Protein AF-A0A1X7VSV8-F1 (afdb_monomer_lite)

Organism: Amphimedon queenslandica (NCBI:txid400682)

Secondary structure (DSSP, 8-state):
--HHHHHHHHHHHHHHHHHHHHHHHHHHHHHHHHHHH----TTHHHHHHHHHHHHHHHHHHHHHHHHHHHHHHHHHHHTT--GGGGEETTEEGGG---SSHHHHHHHHHHHHS-HHHHHH-BSS--TT--SPBP-HHHHHHHH-

Sequence (144 aa):
MYCEKALIELIFSQARTDDLLHDDTQALLQEATVLLEGGSSKSSLLSRQSNIVELLISIDKKLDYLMQKVQNIKVAKKENDEESDFIWNGYNLKDIQARDANAYARALLEKLFTKEEQKRGILFQSKKSARTPLDPERVKLIFC

Radius of gyration: 32.93 Å; chains: 1; bounding box: 57×60×87 Å

Structure (mmCIF, N/CA/C/O backbone):
data_AF-A0A1X7VSV8-F1
#
_entry.id   AF-A0A1X7VSV8-F1
#
loop_
_atom_site.group_PDB
_atom_site.id
_atom_site.type_symbol
_atom_site.label_atom_id
_atom_site.label_alt_id
_atom_site.label_comp_id
_atom_site.label_asym_id
_atom_site.label_entity_id
_atom_site.label_seq_id
_atom_site.pdbx_PDB_ins_code
_atom_site.Cartn_x
_atom_site.Cartn_y
_atom_site.Cartn_z
_atom_site.occupancy
_atom_site.B_iso_or_equiv
_atom_site.auth_seq_id
_atom_site.auth_comp_id
_atom_site.auth_asym_id
_atom_site.auth_atom_id
_atom_site.pdbx_PDB_model_num
ATOM 1 N N . MET A 1 1 ? 2.1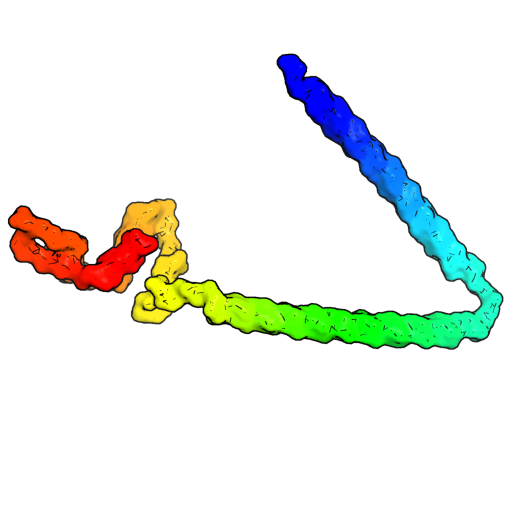80 45.752 -11.558 1.00 50.06 1 MET A N 1
ATOM 2 C CA . MET A 1 1 ? 3.011 46.203 -12.696 1.00 50.06 1 MET A CA 1
ATOM 3 C C . MET A 1 1 ? 4.171 45.224 -12.975 1.00 50.06 1 MET A C 1
ATOM 5 O O . MET A 1 1 ? 5.282 45.659 -13.237 1.00 50.06 1 MET A O 1
ATOM 9 N N . TYR A 1 2 ? 3.933 43.901 -12.914 1.00 48.34 2 TYR A N 1
ATOM 10 C CA . TYR A 1 2 ? 4.986 42.872 -13.066 1.00 48.34 2 TYR A CA 1
ATOM 11 C C . TYR A 1 2 ? 4.691 41.811 -14.147 1.00 48.34 2 TYR A C 1
ATOM 13 O O . TYR A 1 2 ? 5.569 41.017 -14.456 1.00 48.34 2 TYR A O 1
ATOM 21 N N . CYS A 1 3 ? 3.503 41.806 -14.767 1.00 54.47 3 CYS A N 1
ATOM 22 C CA . CYS A 1 3 ? 3.136 40.772 -15.748 1.00 54.47 3 CYS A CA 1
ATOM 23 C C . CYS A 1 3 ? 3.514 41.112 -17.200 1.00 54.47 3 CYS A C 1
ATOM 25 O O . CYS A 1 3 ? 3.735 40.199 -17.985 1.00 54.47 3 CYS A O 1
ATOM 27 N N . GLU A 1 4 ? 3.651 42.390 -17.568 1.00 51.41 4 GLU A N 1
ATOM 28 C CA . GLU A 1 4 ? 4.011 42.767 -18.950 1.00 51.41 4 GLU A CA 1
ATOM 29 C C . GLU A 1 4 ? 5.489 42.514 -19.270 1.00 51.41 4 GLU A C 1
ATOM 31 O O . GLU A 1 4 ? 5.814 42.101 -20.379 1.00 51.41 4 GLU A O 1
ATOM 36 N N . LYS A 1 5 ? 6.393 42.678 -18.293 1.00 54.75 5 LYS A N 1
ATOM 37 C CA . LYS A 1 5 ? 7.827 42.402 -18.495 1.00 54.75 5 LYS A CA 1
ATOM 38 C C . LYS A 1 5 ? 8.104 40.921 -18.766 1.00 54.75 5 LYS A C 1
ATOM 40 O O . LYS A 1 5 ? 8.917 40.611 -19.627 1.00 54.75 5 LYS A O 1
ATOM 45 N N . ALA A 1 6 ? 7.390 40.024 -18.084 1.00 57.31 6 ALA A N 1
ATOM 46 C CA . ALA A 1 6 ? 7.545 38.581 -18.263 1.00 57.31 6 ALA A CA 1
ATOM 47 C C . ALA A 1 6 ? 7.039 38.101 -19.634 1.00 57.31 6 ALA A C 1
ATOM 49 O O . ALA A 1 6 ? 7.633 37.214 -20.237 1.00 57.31 6 ALA A O 1
ATOM 50 N N . LEU A 1 7 ? 5.970 38.714 -20.154 1.00 55.56 7 LEU A N 1
ATOM 51 C CA . LEU A 1 7 ? 5.435 38.396 -21.481 1.00 55.56 7 LEU A CA 1
ATOM 52 C C . LEU A 1 7 ? 6.371 38.853 -22.607 1.00 55.56 7 LEU A C 1
ATOM 54 O O . LEU A 1 7 ? 6.558 38.123 -23.577 1.00 55.56 7 LEU A O 1
ATOM 58 N N . ILE A 1 8 ? 7.000 40.021 -22.461 1.00 58.25 8 ILE A N 1
ATOM 59 C CA . ILE A 1 8 ? 7.963 40.531 -23.446 1.00 58.25 8 ILE A CA 1
ATOM 60 C C . ILE A 1 8 ? 9.243 39.682 -23.456 1.00 58.25 8 ILE A C 1
ATOM 62 O O . ILE A 1 8 ? 9.739 39.364 -24.535 1.00 58.25 8 ILE A O 1
ATOM 66 N N . GLU A 1 9 ? 9.751 39.255 -22.293 1.00 57.16 9 GLU A N 1
ATOM 67 C CA . GLU A 1 9 ? 10.909 38.347 -22.234 1.00 57.16 9 GLU A CA 1
ATOM 68 C C . GLU A 1 9 ? 10.610 36.967 -22.825 1.00 57.16 9 GLU A C 1
ATOM 70 O O . GLU A 1 9 ? 11.463 36.414 -23.517 1.00 57.16 9 GLU A O 1
ATOM 75 N N . LEU A 1 10 ? 9.400 36.432 -22.626 1.00 59.72 10 LEU A N 1
ATOM 76 C CA . LEU A 1 10 ? 9.008 35.143 -23.201 1.00 59.72 10 LEU A CA 1
ATOM 77 C C . LEU A 1 10 ? 8.966 35.201 -24.737 1.00 59.72 10 LEU A C 1
ATOM 79 O O . LEU A 1 10 ? 9.483 34.308 -25.403 1.00 59.72 10 LEU A O 1
ATOM 83 N N . ILE A 1 11 ? 8.421 36.284 -25.302 1.00 59.09 11 ILE A N 1
ATOM 84 C CA . ILE A 1 11 ? 8.349 36.486 -26.757 1.00 59.09 11 ILE A CA 1
ATOM 85 C C . ILE A 1 11 ? 9.751 36.686 -27.356 1.00 59.09 11 ILE A C 1
ATOM 87 O O . ILE A 1 11 ? 10.063 36.105 -28.395 1.00 59.09 11 ILE A O 1
ATOM 91 N N . PHE A 1 12 ? 10.628 37.445 -26.689 1.00 54.88 12 PHE A N 1
ATOM 92 C CA . PHE A 1 12 ? 12.013 37.632 -27.141 1.00 54.88 12 PHE A CA 1
ATOM 93 C C . PHE A 1 12 ? 12.866 36.361 -27.026 1.00 54.88 12 PHE A C 1
ATOM 95 O O . PHE A 1 12 ? 13.773 36.163 -27.836 1.00 54.88 12 PHE A O 1
ATOM 102 N N . SER A 1 13 ? 12.590 35.498 -26.045 1.00 55.28 13 SER A N 1
ATOM 103 C CA . SER A 1 13 ? 13.269 34.205 -25.902 1.00 55.28 13 SER A CA 1
ATOM 104 C C . SER A 1 13 ? 12.865 33.238 -27.019 1.00 55.28 13 SER A C 1
ATOM 106 O O . SER A 1 13 ? 13.733 32.617 -27.626 1.00 55.28 13 SER A O 1
ATOM 108 N N . GLN A 1 14 ? 11.571 33.194 -27.359 1.00 52.09 14 GLN A N 1
ATOM 109 C CA . GLN A 1 14 ? 11.041 32.341 -28.428 1.00 52.09 14 GLN A CA 1
ATOM 110 C C . GLN A 1 14 ? 11.546 32.765 -29.821 1.00 52.09 14 GLN A C 1
ATOM 112 O O . GLN A 1 14 ? 11.920 31.923 -30.630 1.00 52.09 14 GLN A O 1
ATOM 117 N N . ALA A 1 15 ? 11.630 34.074 -30.087 1.00 51.44 15 ALA A N 1
ATOM 118 C CA . ALA A 1 15 ? 12.164 34.582 -31.353 1.00 51.44 15 ALA A CA 1
ATOM 119 C C . ALA A 1 15 ? 13.669 34.291 -31.520 1.00 51.44 15 ALA A C 1
ATOM 121 O O . ALA A 1 15 ? 14.123 33.992 -32.620 1.00 51.44 15 ALA A O 1
ATOM 122 N N . ARG A 1 16 ? 14.452 34.320 -30.429 1.00 51.78 16 ARG A N 1
ATOM 123 C CA . ARG A 1 16 ? 15.885 33.973 -30.468 1.00 51.78 16 ARG A CA 1
ATOM 124 C C . ARG A 1 16 ? 16.149 32.496 -30.725 1.00 51.78 16 ARG A C 1
ATOM 126 O O . ARG A 1 16 ? 17.180 32.178 -31.305 1.00 51.78 16 ARG A O 1
ATOM 133 N N . THR A 1 17 ? 15.278 31.600 -30.266 1.00 52.47 17 THR A N 1
ATOM 134 C CA . THR A 1 17 ? 15.463 30.161 -30.492 1.00 52.47 17 THR A CA 1
ATOM 135 C C . THR A 1 17 ? 15.190 29.767 -31.937 1.00 52.47 17 THR A C 1
ATOM 137 O O . THR A 1 17 ? 15.871 28.881 -32.441 1.00 52.47 17 THR A O 1
ATOM 140 N N . ASP A 1 18 ? 14.259 30.443 -32.612 1.00 52.06 18 ASP A N 1
ATOM 141 C CA . ASP A 1 18 ? 13.928 30.144 -34.008 1.00 52.06 18 ASP A CA 1
ATOM 142 C C . ASP A 1 18 ? 15.035 30.598 -34.976 1.00 52.06 18 ASP A C 1
ATOM 144 O O . ASP A 1 18 ? 15.396 29.833 -35.869 1.00 52.06 18 ASP A O 1
ATOM 148 N N . ASP A 1 19 ? 15.650 31.768 -34.754 1.00 53.38 19 ASP A N 1
ATOM 149 C CA . ASP A 1 19 ? 16.812 32.215 -35.546 1.00 53.38 19 ASP A CA 1
ATOM 150 C C . ASP A 1 19 ? 18.047 31.323 -35.314 1.00 53.38 19 ASP A C 1
ATOM 152 O O . ASP A 1 19 ? 18.752 30.978 -36.261 1.00 53.38 19 ASP A O 1
ATOM 156 N N . LEU A 1 20 ? 18.289 30.884 -34.070 1.00 52.78 20 LEU A N 1
ATOM 157 C CA . LEU A 1 20 ? 19.426 30.012 -33.744 1.00 52.78 20 LEU A CA 1
ATOM 158 C C . LEU A 1 20 ? 19.269 28.599 -34.342 1.00 52.78 20 LEU A C 1
ATOM 160 O O . LEU A 1 20 ? 20.245 27.997 -34.779 1.00 52.78 20 LEU A O 1
ATOM 164 N N . LEU A 1 21 ? 18.039 28.074 -34.397 1.00 55.78 21 LEU A N 1
ATOM 165 C CA . LEU A 1 21 ? 17.735 26.778 -35.017 1.00 55.78 21 LEU A CA 1
ATOM 166 C C . LEU A 1 21 ? 17.771 26.834 -36.555 1.00 55.78 21 LEU A C 1
ATOM 168 O O . LEU A 1 21 ? 18.003 25.809 -37.205 1.00 55.78 21 LEU A O 1
ATOM 172 N N . HIS A 1 22 ? 17.545 28.007 -37.154 1.00 58.47 22 HIS A N 1
ATOM 173 C CA . HIS A 1 22 ? 17.583 28.172 -38.607 1.00 58.47 22 HIS A CA 1
ATOM 174 C C . HIS A 1 22 ? 19.016 28.133 -39.158 1.00 58.47 22 HIS A C 1
ATOM 176 O O . HIS A 1 22 ? 19.263 27.460 -40.159 1.00 58.47 22 HIS A O 1
ATOM 182 N N . ASP A 1 23 ? 19.972 28.767 -38.476 1.00 58.47 23 ASP A N 1
ATOM 183 C CA . ASP A 1 23 ? 21.386 28.729 -38.875 1.00 58.47 23 ASP A CA 1
ATOM 184 C C . ASP A 1 23 ? 21.986 27.320 -38.743 1.00 58.47 23 ASP A C 1
ATOM 186 O O . ASP A 1 23 ? 22.679 26.853 -39.650 1.00 58.47 23 ASP A O 1
ATOM 190 N N . ASP A 1 24 ? 21.652 26.588 -37.676 1.00 59.66 24 ASP A N 1
ATOM 191 C CA . ASP A 1 24 ? 22.142 25.217 -37.472 1.00 59.66 24 ASP A CA 1
ATOM 192 C C . ASP A 1 24 ? 21.581 24.233 -38.514 1.00 59.66 24 ASP A C 1
ATOM 194 O O . ASP A 1 24 ? 22.271 23.310 -38.961 1.00 59.66 24 ASP A O 1
ATOM 198 N N . THR A 1 25 ? 20.336 24.433 -38.958 1.00 66.19 25 THR A N 1
ATOM 199 C CA . THR A 1 25 ? 19.731 23.601 -40.010 1.00 66.19 25 THR A CA 1
ATOM 200 C C . THR A 1 25 ? 20.260 23.944 -41.402 1.00 66.19 25 THR A C 1
ATOM 202 O O . THR A 1 25 ? 20.483 23.034 -42.202 1.00 66.19 25 THR A O 1
ATOM 205 N N . GLN A 1 26 ? 20.540 25.220 -41.686 1.00 67.19 26 GLN A N 1
ATOM 206 C CA . GLN A 1 26 ? 21.214 25.652 -42.916 1.00 67.19 26 GLN A CA 1
ATOM 207 C C . GLN A 1 26 ? 22.648 25.105 -42.989 1.00 67.19 26 GLN A C 1
ATOM 209 O O . GLN A 1 26 ? 23.039 24.557 -44.021 1.00 67.19 26 GLN A O 1
ATOM 214 N N . ALA A 1 27 ? 23.401 25.157 -41.885 1.00 69.38 27 ALA A N 1
ATOM 215 C CA . ALA A 1 27 ? 24.754 24.608 -41.805 1.00 69.38 27 ALA A CA 1
ATOM 216 C C . ALA A 1 27 ? 24.777 23.090 -42.061 1.00 69.38 27 ALA A C 1
ATOM 218 O O . ALA A 1 27 ? 25.586 22.610 -42.858 1.00 69.38 27 ALA A O 1
ATOM 219 N N . LEU A 1 28 ? 23.834 22.343 -41.473 1.00 66.56 28 LEU A N 1
ATOM 220 C CA . LEU A 1 28 ? 23.672 20.903 -41.714 1.00 66.56 28 LEU A CA 1
ATOM 221 C C . LEU A 1 28 ? 23.310 20.581 -43.171 1.00 66.56 28 LEU A C 1
ATOM 223 O O . LEU A 1 28 ? 23.828 19.619 -43.742 1.00 66.56 28 LEU A O 1
ATOM 227 N N . LEU A 1 29 ? 22.439 21.376 -43.800 1.00 72.75 29 LEU A N 1
ATOM 228 C CA . LEU A 1 29 ? 22.076 21.194 -45.209 1.00 72.75 29 LEU A CA 1
ATOM 229 C C . LEU A 1 29 ? 23.247 21.510 -46.144 1.00 72.75 29 LEU A C 1
ATOM 231 O O . LEU A 1 29 ? 23.447 20.816 -47.144 1.00 72.75 29 LEU A O 1
ATOM 235 N N . GLN A 1 30 ? 24.053 22.514 -45.811 1.00 68.06 30 GLN A N 1
ATOM 236 C CA . GLN A 1 30 ? 25.227 22.889 -46.590 1.00 68.06 30 GLN A CA 1
ATOM 237 C C . GLN A 1 30 ? 26.345 21.842 -46.459 1.00 68.06 30 GLN A C 1
ATOM 239 O O . GLN A 1 30 ? 26.948 21.464 -47.464 1.00 68.06 30 GLN A O 1
ATOM 244 N N . GLU A 1 31 ? 26.544 21.274 -45.266 1.00 63.56 31 GLU A N 1
ATOM 245 C CA . GLU A 1 31 ? 27.445 20.138 -45.037 1.00 63.56 31 GLU A CA 1
ATOM 246 C C . GLU A 1 31 ? 26.985 18.881 -45.797 1.00 63.56 31 GLU A C 1
ATOM 248 O O . GLU A 1 31 ? 27.784 18.217 -46.467 1.00 63.56 31 GLU A O 1
ATOM 253 N N . ALA A 1 32 ? 25.681 18.589 -45.784 1.00 64.06 32 ALA A N 1
ATOM 254 C CA . ALA A 1 32 ? 25.106 17.486 -46.549 1.00 64.06 32 ALA A CA 1
ATOM 255 C C . ALA A 1 32 ? 25.259 17.686 -48.069 1.00 64.06 32 ALA A C 1
ATOM 257 O O . ALA A 1 32 ? 25.522 16.727 -48.794 1.00 64.06 32 ALA A O 1
ATOM 258 N N . THR A 1 33 ? 25.157 18.925 -48.555 1.00 65.19 33 THR A N 1
ATOM 259 C CA . THR A 1 33 ? 25.331 19.257 -49.979 1.00 65.19 33 THR A CA 1
ATOM 260 C C . THR A 1 33 ? 26.781 19.058 -50.424 1.00 65.19 33 THR A C 1
ATOM 262 O O . THR A 1 33 ? 27.027 18.409 -51.439 1.00 65.19 33 THR A O 1
ATOM 265 N N . VAL A 1 34 ? 27.757 19.486 -49.615 1.00 65.44 34 VAL A N 1
ATOM 266 C CA . VAL A 1 34 ? 29.192 19.238 -49.865 1.00 65.44 34 VAL A CA 1
ATOM 267 C C . VAL A 1 34 ? 29.504 17.734 -49.895 1.00 65.44 34 VAL A C 1
ATOM 269 O O . VAL A 1 34 ? 30.304 17.273 -50.714 1.00 65.44 34 VAL A O 1
ATOM 272 N N . LEU A 1 35 ? 28.842 16.939 -49.048 1.00 61.75 35 LEU A N 1
ATOM 273 C CA . LEU A 1 35 ? 28.984 15.479 -49.041 1.00 61.75 35 LEU A CA 1
ATOM 274 C C . LEU A 1 35 ? 28.392 14.792 -50.280 1.00 61.75 35 LEU A C 1
ATOM 276 O O . LEU A 1 35 ? 28.884 13.719 -50.651 1.00 61.75 35 LEU A O 1
ATOM 280 N N . LEU A 1 36 ? 27.362 15.383 -50.894 1.00 60.56 36 LEU A N 1
ATOM 281 C CA . LEU A 1 36 ? 26.676 14.865 -52.082 1.00 60.56 36 LEU A CA 1
ATOM 282 C C . LEU A 1 36 ? 27.349 15.302 -53.393 1.00 60.56 36 LEU A C 1
ATOM 284 O O . LEU A 1 36 ? 27.434 14.499 -54.320 1.00 60.56 36 LEU A O 1
ATOM 288 N N . GLU A 1 37 ? 27.878 16.526 -53.466 1.00 56.16 37 GLU A N 1
ATOM 289 C CA . GLU A 1 37 ? 28.565 17.051 -54.658 1.00 56.16 37 GLU A CA 1
ATOM 290 C C . GLU A 1 37 ? 30.033 16.590 -54.769 1.00 56.16 37 GLU A C 1
ATOM 292 O O . GLU A 1 37 ? 30.597 16.548 -55.863 1.00 56.16 37 GLU A O 1
ATOM 297 N N . GLY A 1 38 ? 30.654 16.149 -53.667 1.00 51.81 38 GLY A N 1
ATOM 298 C CA . GLY A 1 38 ? 32.037 15.649 -53.598 1.00 51.81 38 GLY A CA 1
ATOM 299 C C . GLY A 1 38 ? 32.281 14.251 -54.193 1.00 51.81 38 GLY A C 1
ATOM 300 O O . GLY A 1 38 ? 33.059 13.462 -53.649 1.00 51.81 38 GLY A O 1
ATOM 301 N N . GLY A 1 39 ? 31.614 13.908 -55.293 1.00 55.41 39 GLY A N 1
ATOM 302 C CA . GLY A 1 39 ? 31.711 12.613 -55.960 1.00 55.41 39 GLY A CA 1
ATOM 303 C C . GLY A 1 39 ? 32.723 12.577 -57.105 1.00 55.41 39 GLY A C 1
ATOM 304 O O . GLY A 1 39 ? 32.321 12.483 -58.258 1.00 55.41 39 GLY A O 1
ATOM 305 N N . SER A 1 40 ? 34.032 12.568 -56.826 1.00 54.72 40 SER A N 1
ATOM 306 C CA . SER A 1 40 ? 35.007 12.046 -57.802 1.00 54.72 40 SER A CA 1
ATOM 307 C C . SER A 1 40 ? 36.321 11.610 -57.155 1.00 54.72 40 SER A C 1
ATOM 309 O O . SER A 1 40 ? 37.259 12.391 -57.037 1.00 54.72 40 SER A O 1
ATOM 311 N N . SER A 1 41 ? 36.382 10.347 -56.718 1.00 48.00 41 SER A N 1
ATOM 312 C CA . SER A 1 41 ? 37.572 9.476 -56.787 1.00 48.00 41 SER A CA 1
ATOM 313 C C . SER A 1 41 ? 37.272 8.135 -56.119 1.00 48.00 41 SER A C 1
ATOM 315 O O . SER A 1 41 ? 36.941 8.070 -54.939 1.00 48.00 41 SER A O 1
ATOM 317 N N . LYS A 1 42 ? 37.417 7.035 -56.866 1.00 53.94 42 LYS A N 1
ATOM 318 C CA . LYS A 1 42 ? 37.137 5.657 -56.411 1.00 53.94 42 LYS A CA 1
ATOM 319 C C . LYS A 1 42 ? 38.014 5.181 -55.232 1.00 53.94 42 LYS A C 1
ATOM 321 O O . LYS A 1 42 ? 37.763 4.107 -54.700 1.00 53.94 42 LYS A O 1
ATOM 326 N N . SER A 1 43 ? 38.996 5.970 -54.793 1.00 50.47 43 SER A N 1
ATOM 327 C CA . SER A 1 43 ? 39.800 5.732 -53.586 1.00 50.47 43 SER A CA 1
ATOM 328 C C . SER A 1 43 ? 39.079 6.085 -52.275 1.00 50.47 43 SER A C 1
ATOM 330 O O . SER A 1 43 ? 39.456 5.564 -51.231 1.00 50.47 43 SER A O 1
ATOM 332 N N . SER A 1 44 ? 38.025 6.912 -52.302 1.00 53.81 44 SER A N 1
ATOM 333 C CA . SER A 1 44 ? 37.317 7.354 -51.086 1.00 53.81 44 SER A CA 1
ATOM 334 C C . SER A 1 44 ? 36.277 6.357 -50.564 1.00 53.81 44 SER A C 1
ATOM 336 O O . SER A 1 44 ? 35.866 6.447 -49.409 1.00 53.81 44 SER A O 1
ATOM 338 N N . LEU A 1 45 ? 35.853 5.388 -51.382 1.00 51.38 45 LEU A N 1
ATOM 339 C CA . LEU A 1 45 ? 34.815 4.422 -51.005 1.00 51.38 45 LEU A CA 1
ATOM 340 C C . LEU A 1 45 ? 35.308 3.388 -49.985 1.00 51.38 45 LEU A C 1
ATOM 342 O O . LEU A 1 45 ? 34.564 3.051 -49.068 1.00 51.38 45 LEU A O 1
ATOM 346 N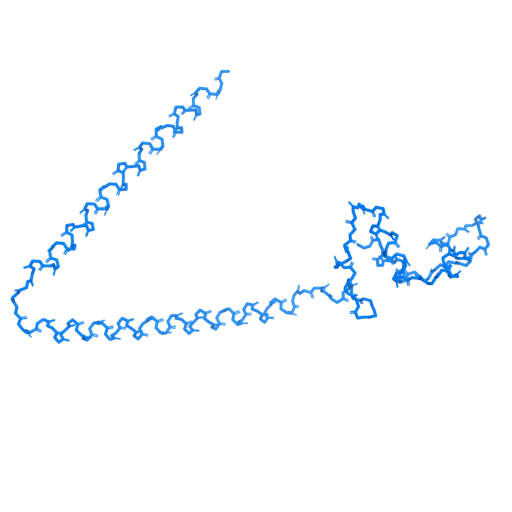 N . LEU A 1 46 ? 36.561 2.936 -50.098 1.00 52.94 46 LEU A N 1
ATOM 347 C CA . LEU A 1 46 ? 37.149 1.974 -49.157 1.00 52.94 46 LEU A CA 1
ATOM 348 C C . LEU A 1 46 ? 37.426 2.616 -47.790 1.00 52.94 46 LEU A C 1
ATOM 350 O O . LEU A 1 46 ? 37.113 2.020 -46.764 1.00 52.94 46 LEU A O 1
ATOM 354 N N . SER A 1 47 ? 37.921 3.858 -47.770 1.00 54.06 47 SER A N 1
ATOM 355 C CA . SER A 1 47 ? 38.123 4.629 -46.533 1.00 54.06 47 SER A CA 1
ATOM 356 C C . SER A 1 47 ? 36.800 5.044 -45.877 1.00 54.06 47 SER A C 1
ATOM 358 O O . SER A 1 47 ? 36.690 5.086 -44.656 1.00 54.06 47 SER A O 1
ATOM 360 N N . ARG A 1 48 ? 35.751 5.313 -46.669 1.00 53.09 48 ARG A N 1
ATOM 361 C CA . ARG A 1 48 ? 34.397 5.513 -46.131 1.00 53.09 48 ARG A CA 1
ATOM 362 C C . ARG A 1 48 ? 33.830 4.216 -45.549 1.00 53.09 48 ARG A C 1
ATOM 364 O O . ARG A 1 48 ? 33.232 4.264 -44.481 1.00 53.09 48 ARG A O 1
ATOM 371 N N . GLN A 1 49 ? 34.049 3.065 -46.188 1.00 58.47 49 GLN A N 1
ATOM 372 C CA . GLN A 1 49 ? 33.628 1.764 -45.653 1.00 58.47 49 GLN A CA 1
ATOM 373 C C . GLN A 1 49 ? 34.342 1.397 -44.349 1.00 58.47 49 GLN A C 1
ATOM 375 O O . GLN A 1 49 ? 33.670 0.950 -43.423 1.00 58.47 49 GLN A O 1
ATOM 380 N N . SER A 1 50 ? 35.654 1.627 -44.231 1.00 60.03 50 SER A N 1
ATOM 381 C CA . SER A 1 50 ? 36.375 1.382 -42.973 1.00 60.03 50 SER A CA 1
ATOM 382 C C . SER A 1 50 ? 35.842 2.256 -41.838 1.00 60.03 50 SER A C 1
ATOM 384 O O . SER A 1 50 ? 35.566 1.747 -40.756 1.00 60.03 50 SER A O 1
ATOM 386 N N . ASN A 1 51 ? 35.580 3.537 -42.111 1.00 69.75 51 ASN A N 1
ATOM 387 C CA . ASN A 1 51 ? 35.026 4.459 -41.119 1.00 69.75 51 ASN A CA 1
ATOM 388 C C . ASN A 1 51 ? 33.598 4.073 -40.695 1.00 69.75 51 ASN A C 1
ATOM 390 O O . ASN A 1 51 ? 33.240 4.215 -39.529 1.00 69.75 51 ASN A O 1
ATOM 394 N N . ILE A 1 52 ? 32.783 3.552 -41.619 1.00 75.38 52 ILE A N 1
ATOM 395 C CA . ILE A 1 52 ? 31.434 3.053 -41.307 1.00 75.38 52 ILE A CA 1
ATOM 396 C C . ILE A 1 52 ? 31.509 1.798 -40.430 1.00 75.38 52 ILE A C 1
ATOM 398 O O . ILE A 1 52 ? 30.753 1.680 -39.469 1.00 75.38 52 ILE A O 1
ATOM 402 N N . VAL A 1 53 ? 32.426 0.873 -40.721 1.00 77.12 53 VAL A N 1
ATOM 403 C CA . VAL A 1 53 ? 32.616 -0.343 -39.915 1.00 77.12 53 VAL A CA 1
ATOM 404 C C . VAL A 1 53 ? 33.108 0.005 -38.508 1.00 77.12 53 VAL A C 1
ATOM 406 O O . VAL A 1 53 ? 32.582 -0.523 -37.531 1.00 77.12 53 VAL A O 1
ATOM 409 N N . GLU A 1 54 ? 34.049 0.940 -38.376 1.00 80.56 54 GLU A N 1
ATOM 410 C CA . GLU A 1 54 ? 34.501 1.433 -37.069 1.00 80.56 54 GLU A CA 1
ATOM 411 C C . GLU A 1 54 ? 33.379 2.122 -36.285 1.00 80.56 54 GLU A C 1
ATOM 413 O O . GLU A 1 54 ? 33.232 1.890 -35.081 1.00 80.56 54 GLU A O 1
ATOM 418 N N . LEU A 1 55 ? 32.537 2.908 -36.963 1.00 82.31 55 LEU A N 1
ATOM 419 C CA . LEU A 1 55 ? 31.364 3.523 -36.350 1.00 82.31 55 LEU A CA 1
ATOM 420 C C . LEU A 1 55 ? 30.387 2.457 -35.837 1.00 82.31 55 LEU A C 1
ATOM 422 O O . LEU A 1 55 ? 29.946 2.547 -34.691 1.00 82.31 55 LEU A O 1
ATOM 426 N N . LEU A 1 56 ? 30.097 1.425 -36.634 1.00 84.94 56 LEU A N 1
ATOM 427 C CA . LEU A 1 56 ? 29.224 0.315 -36.239 1.00 84.94 56 LEU A CA 1
ATOM 428 C C . LEU A 1 56 ? 29.772 -0.427 -35.013 1.00 84.94 56 LEU A C 1
ATOM 430 O O . LEU A 1 56 ? 29.031 -0.649 -34.058 1.00 84.94 56 LEU A O 1
ATOM 434 N N . ILE A 1 57 ? 31.077 -0.711 -34.982 1.00 88.38 57 ILE A N 1
ATOM 435 C CA . ILE A 1 57 ? 31.747 -1.316 -33.818 1.00 88.38 57 ILE A CA 1
ATOM 436 C C . ILE A 1 57 ? 31.646 -0.400 -32.588 1.00 88.38 57 ILE A C 1
ATOM 438 O O . ILE A 1 57 ? 31.465 -0.870 -31.464 1.00 88.38 57 ILE A O 1
ATOM 442 N N . SER A 1 58 ? 31.769 0.917 -32.770 1.00 88.06 58 SER A N 1
ATOM 443 C CA . SER A 1 58 ? 31.667 1.877 -31.667 1.00 88.06 58 SER A CA 1
ATOM 444 C C . SER A 1 58 ? 30.249 1.969 -31.089 1.00 88.06 58 SER A C 1
ATOM 446 O O . SER A 1 58 ? 30.090 2.141 -29.878 1.00 88.06 58 SER A O 1
ATOM 448 N N . ILE A 1 59 ? 29.226 1.827 -31.938 1.00 89.25 59 ILE A N 1
ATOM 449 C CA . ILE A 1 59 ? 27.817 1.822 -31.537 1.00 89.25 59 ILE A CA 1
ATOM 450 C C . ILE A 1 59 ? 27.505 0.548 -30.756 1.00 89.25 59 ILE A C 1
ATOM 452 O O . ILE A 1 59 ? 26.923 0.638 -29.678 1.00 89.25 59 ILE A O 1
ATOM 456 N N . ASP A 1 60 ? 27.957 -0.604 -31.247 1.00 90.94 60 ASP A N 1
ATOM 457 C CA . ASP A 1 60 ? 27.767 -1.903 -30.598 1.00 90.94 60 ASP A CA 1
ATOM 458 C C . ASP A 1 60 ? 28.351 -1.911 -29.174 1.00 90.94 60 ASP A C 1
ATOM 460 O O . ASP A 1 60 ? 27.648 -2.149 -28.193 1.00 90.94 60 ASP A O 1
ATOM 464 N N . LYS A 1 61 ? 29.597 -1.440 -29.020 1.00 92.25 61 LYS A N 1
ATOM 465 C CA . LYS A 1 61 ? 30.243 -1.284 -27.704 1.00 92.25 61 LYS A CA 1
ATOM 466 C C . LYS A 1 61 ? 29.496 -0.332 -26.765 1.00 92.25 61 LYS A C 1
ATOM 468 O O . LYS A 1 61 ? 29.464 -0.552 -25.552 1.00 92.25 61 LYS A O 1
ATOM 473 N N . LYS A 1 62 ? 28.925 0.760 -27.289 1.00 90.50 62 LYS A N 1
ATOM 474 C CA . LYS A 1 62 ? 28.126 1.698 -26.481 1.00 90.50 62 LYS A CA 1
ATOM 475 C C . LYS A 1 62 ? 26.795 1.081 -26.056 1.00 90.50 62 LYS A C 1
ATOM 477 O O . LYS A 1 62 ? 26.364 1.336 -24.932 1.00 90.50 62 LYS A O 1
ATOM 482 N N . LEU A 1 63 ? 26.1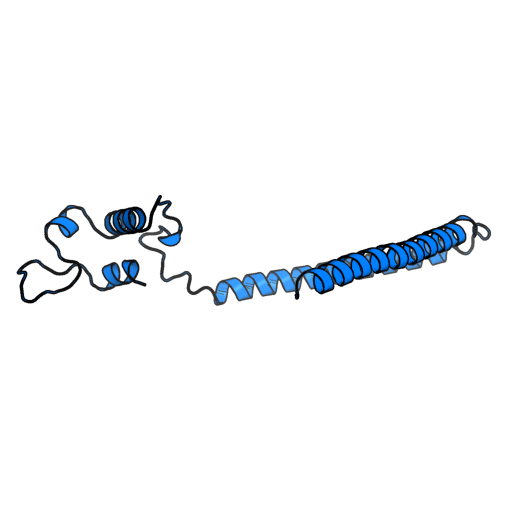63 0.288 -26.919 1.00 89.94 63 LEU A N 1
ATOM 483 C CA . LEU A 1 63 ? 24.939 -0.439 -26.591 1.00 89.94 63 LEU A CA 1
ATOM 484 C C . LEU A 1 63 ? 25.198 -1.474 -25.497 1.00 89.94 63 LEU A C 1
ATOM 486 O O . LEU A 1 63 ? 24.480 -1.461 -24.501 1.00 89.94 63 LEU A O 1
ATOM 490 N N . ASP A 1 64 ? 26.272 -2.256 -25.602 1.00 90.44 64 ASP A N 1
ATOM 491 C CA . ASP A 1 64 ? 26.676 -3.209 -24.562 1.00 90.44 64 ASP A CA 1
ATOM 492 C C . ASP A 1 64 ? 26.926 -2.523 -23.214 1.00 90.44 64 ASP A C 1
ATOM 494 O O . ASP A 1 64 ? 26.429 -2.957 -22.172 1.00 90.44 64 ASP A O 1
ATOM 498 N N . TYR A 1 65 ? 27.634 -1.392 -23.223 1.00 92.00 65 TYR A N 1
ATOM 499 C CA . TYR A 1 65 ? 27.878 -0.602 -22.017 1.00 92.00 65 TYR A CA 1
ATOM 500 C C . TYR A 1 65 ? 26.582 -0.077 -21.380 1.00 92.00 65 TYR A C 1
ATOM 502 O O . TYR A 1 65 ? 26.415 -0.114 -20.156 1.00 92.00 65 TYR A O 1
ATOM 510 N N . LEU A 1 66 ? 25.643 0.411 -22.197 1.00 84.44 66 LEU A N 1
ATOM 511 C CA . LEU A 1 66 ? 24.338 0.869 -21.724 1.00 84.44 66 LEU A CA 1
ATOM 512 C C . LEU A 1 66 ? 23.493 -0.294 -21.198 1.00 84.44 66 LEU A C 1
ATOM 514 O O . LEU A 1 66 ? 22.880 -0.154 -20.141 1.00 84.44 66 LEU A O 1
ATOM 518 N N . MET A 1 67 ? 23.500 -1.445 -21.871 1.00 83.94 67 MET A N 1
ATOM 519 C CA . MET A 1 67 ? 22.814 -2.653 -21.413 1.00 83.94 67 MET A CA 1
ATOM 520 C C . MET A 1 67 ? 23.361 -3.121 -20.065 1.00 83.94 67 MET A C 1
ATOM 522 O O . MET A 1 67 ? 22.579 -3.378 -19.149 1.00 83.94 67 MET A O 1
ATOM 526 N N . GLN A 1 68 ? 24.684 -3.132 -19.892 1.00 85.25 68 GLN A N 1
ATOM 527 C CA . GLN A 1 68 ? 25.318 -3.471 -18.620 1.00 85.25 68 GLN A CA 1
ATOM 528 C C . GLN A 1 68 ? 24.943 -2.473 -17.514 1.00 85.25 68 GLN A C 1
ATOM 530 O O . GLN A 1 68 ? 24.608 -2.880 -16.401 1.00 85.25 68 GLN A O 1
ATOM 535 N N . LYS A 1 69 ? 24.907 -1.167 -17.811 1.00 80.69 69 LYS A N 1
ATOM 536 C CA . LYS A 1 69 ? 24.424 -0.151 -16.861 1.00 80.69 69 LYS A CA 1
ATOM 537 C C . LYS A 1 69 ? 22.962 -0.349 -16.482 1.00 80.69 69 LYS A C 1
ATOM 539 O O . LYS A 1 69 ? 22.636 -0.271 -15.303 1.00 80.69 69 LYS A O 1
ATOM 544 N N . VAL A 1 70 ? 22.084 -0.616 -17.446 1.00 77.94 70 VAL A N 1
ATOM 545 C CA . VAL A 1 70 ? 20.661 -0.870 -17.182 1.00 77.94 70 VAL A CA 1
ATOM 546 C C . VAL A 1 70 ? 20.486 -2.130 -16.341 1.00 77.94 70 VAL A C 1
ATOM 548 O O . VAL A 1 70 ? 19.664 -2.137 -15.426 1.00 77.94 70 VAL A O 1
ATOM 551 N N . GLN A 1 71 ? 21.268 -3.178 -16.598 1.00 75.06 71 GLN A N 1
ATOM 552 C CA . GLN A 1 71 ? 21.256 -4.394 -15.792 1.00 75.06 71 GLN A CA 1
ATOM 553 C C . GLN A 1 71 ? 21.694 -4.106 -14.353 1.00 75.06 71 GLN A C 1
ATOM 555 O O . GLN A 1 71 ? 20.992 -4.484 -13.420 1.00 75.06 71 GLN A O 1
ATOM 560 N N . ASN A 1 72 ? 22.772 -3.344 -14.168 1.00 70.62 72 ASN A N 1
ATOM 561 C CA . ASN A 1 72 ? 23.253 -2.950 -12.845 1.00 70.62 72 ASN A CA 1
ATOM 562 C C . ASN A 1 72 ? 22.258 -2.036 -12.111 1.00 70.62 72 ASN A C 1
ATOM 564 O O . ASN A 1 72 ? 22.085 -2.179 -10.908 1.00 70.62 72 ASN A O 1
ATOM 568 N N . ILE A 1 73 ? 21.544 -1.150 -12.816 1.00 63.19 73 ILE A N 1
ATOM 569 C CA . ILE A 1 73 ? 20.471 -0.320 -12.239 1.00 63.19 73 ILE A CA 1
ATOM 570 C C . ILE A 1 73 ? 19.257 -1.175 -11.853 1.00 63.19 73 ILE A C 1
ATOM 572 O O . ILE A 1 73 ? 18.652 -0.940 -10.811 1.00 63.19 73 ILE A O 1
ATOM 576 N N . LYS A 1 74 ? 18.889 -2.181 -12.657 1.00 58.50 74 LYS A N 1
ATOM 577 C CA . LYS A 1 74 ? 17.814 -3.128 -12.312 1.00 58.50 74 LYS A CA 1
ATOM 578 C C . LYS A 1 74 ? 18.174 -3.991 -11.101 1.00 58.50 74 LYS A C 1
ATOM 580 O O . LYS A 1 74 ? 17.295 -4.280 -10.298 1.00 58.50 74 LYS A O 1
ATOM 585 N N . VAL A 1 75 ? 19.440 -4.386 -10.968 1.00 57.78 75 VAL A N 1
ATOM 586 C CA . VAL A 1 75 ? 19.943 -5.111 -9.790 1.00 57.78 75 VAL A CA 1
ATOM 587 C C . VAL A 1 75 ? 19.973 -4.187 -8.567 1.00 57.78 75 VAL A C 1
ATOM 589 O O . VAL A 1 75 ? 19.431 -4.555 -7.534 1.00 57.78 75 VAL A O 1
ATOM 592 N N . ALA A 1 76 ? 20.463 -2.951 -8.705 1.00 52.25 76 ALA A N 1
ATOM 593 C CA . ALA A 1 76 ? 20.482 -1.967 -7.619 1.00 52.25 76 ALA A CA 1
ATOM 594 C C . ALA A 1 76 ? 19.078 -1.520 -7.166 1.00 52.25 76 ALA A C 1
ATOM 596 O O . ALA 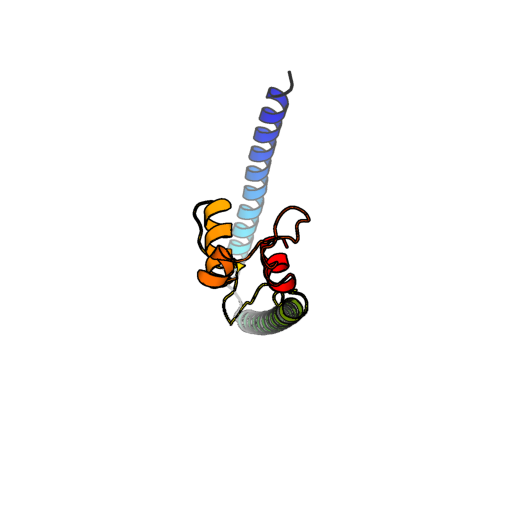A 1 76 ? 18.890 -1.212 -5.995 1.00 52.25 76 ALA A O 1
ATOM 597 N N . LYS A 1 77 ? 18.074 -1.509 -8.057 1.00 50.31 77 LYS A N 1
ATOM 598 C CA . LYS A 1 77 ? 16.668 -1.294 -7.671 1.00 50.31 77 LYS A CA 1
ATOM 599 C C . LYS A 1 77 ? 16.087 -2.466 -6.877 1.00 50.31 77 LYS A C 1
ATOM 601 O O . LYS A 1 77 ? 15.336 -2.232 -5.947 1.00 50.31 77 LYS A O 1
ATOM 606 N N . LYS A 1 78 ? 16.468 -3.708 -7.190 1.00 49.34 78 LYS A N 1
ATOM 607 C CA . LYS A 1 78 ? 15.988 -4.895 -6.461 1.00 49.34 78 LYS A CA 1
ATOM 608 C C . LYS A 1 78 ? 16.492 -4.995 -5.019 1.00 49.34 78 LYS A C 1
ATOM 610 O O . LYS A 1 78 ? 15.879 -5.709 -4.238 1.00 49.34 78 LYS A O 1
ATOM 615 N N . GLU A 1 79 ? 17.592 -4.330 -4.679 1.00 48.72 79 GLU A N 1
ATOM 616 C CA . GLU A 1 79 ? 18.164 -4.366 -3.324 1.00 48.72 79 GLU A CA 1
ATOM 617 C C . GLU A 1 79 ? 17.744 -3.174 -2.450 1.00 48.72 79 GLU A C 1
ATOM 619 O O . GLU A 1 79 ? 17.997 -3.197 -1.251 1.00 48.72 79 GLU A O 1
ATOM 624 N N . ASN A 1 80 ? 17.103 -2.148 -3.023 1.00 42.69 80 ASN A N 1
ATOM 625 C CA . ASN A 1 80 ? 16.801 -0.891 -2.324 1.00 42.69 80 ASN A CA 1
ATOM 626 C C . ASN A 1 80 ? 15.300 -0.601 -2.184 1.00 42.69 80 ASN A C 1
ATOM 628 O O . ASN A 1 80 ? 14.912 0.461 -1.701 1.00 42.69 80 ASN A O 1
ATOM 632 N N . ASP A 1 81 ? 14.461 -1.532 -2.623 1.00 45.97 81 ASP A N 1
ATOM 633 C CA . ASP A 1 81 ? 13.032 -1.470 -2.395 1.00 45.97 81 ASP A CA 1
ATOM 634 C C . ASP A 1 81 ? 12.735 -2.182 -1.066 1.00 45.97 81 ASP A C 1
ATOM 636 O O . ASP A 1 81 ? 12.751 -3.409 -0.974 1.00 45.97 81 ASP A O 1
ATOM 640 N N . GLU A 1 82 ? 12.405 -1.401 -0.036 1.00 52.06 82 GLU A N 1
ATOM 641 C CA . GLU A 1 82 ? 11.667 -1.821 1.170 1.00 52.06 82 GLU A CA 1
ATOM 642 C C . GLU A 1 82 ? 10.239 -2.325 0.813 1.00 52.06 82 GLU A C 1
ATOM 644 O O . GLU A 1 82 ? 9.238 -2.050 1.472 1.00 52.06 82 GLU A O 1
ATOM 649 N N . GLU A 1 83 ? 10.103 -3.040 -0.304 1.00 50.41 83 GLU A N 1
ATOM 650 C CA . GLU A 1 83 ? 8.857 -3.530 -0.894 1.00 50.41 83 GLU A CA 1
ATOM 651 C C . GLU A 1 83 ? 8.372 -4.825 -0.221 1.00 50.41 83 GLU A C 1
ATOM 653 O O . GLU A 1 83 ? 7.268 -5.298 -0.486 1.00 50.41 83 GLU A O 1
ATOM 658 N N . SER A 1 84 ? 9.143 -5.352 0.735 1.00 53.59 84 SER A N 1
ATOM 659 C CA . SER A 1 84 ? 8.748 -6.463 1.604 1.00 53.59 84 SER A CA 1
ATOM 660 C C . SER A 1 84 ? 7.654 -6.110 2.612 1.00 53.59 84 SER A C 1
ATOM 662 O O . SER A 1 84 ? 6.935 -7.007 3.049 1.00 53.59 84 SER A O 1
ATOM 664 N N . ASP A 1 85 ? 7.483 -4.834 2.961 1.00 59.34 85 ASP A N 1
ATOM 665 C CA . ASP A 1 85 ? 6.684 -4.465 4.140 1.00 59.34 85 ASP A CA 1
ATOM 666 C C . ASP A 1 85 ? 5.175 -4.397 3.867 1.00 59.34 85 ASP A C 1
ATOM 668 O O . ASP A 1 85 ? 4.370 -4.338 4.793 1.00 59.34 85 ASP A O 1
ATOM 672 N N . PHE A 1 86 ? 4.762 -4.467 2.598 1.00 68.56 86 PHE A N 1
ATOM 673 C CA . PHE A 1 86 ? 3.359 -4.306 2.196 1.00 68.56 86 PHE A CA 1
ATOM 674 C C . PHE A 1 86 ? 2.757 -5.550 1.531 1.00 68.56 86 PHE A C 1
ATOM 676 O O . PHE A 1 86 ? 1.649 -5.482 0.994 1.00 68.56 86 PHE A O 1
ATOM 683 N N . ILE A 1 87 ? 3.454 -6.691 1.561 1.00 77.31 87 ILE A N 1
ATOM 684 C CA . ILE A 1 87 ? 2.941 -7.960 1.031 1.00 77.31 87 ILE A CA 1
ATOM 685 C C . ILE A 1 87 ? 2.328 -8.774 2.174 1.00 77.31 87 ILE A C 1
ATOM 687 O O . ILE A 1 87 ? 3.027 -9.268 3.054 1.00 77.31 87 ILE A O 1
ATOM 691 N N . TRP A 1 88 ? 1.012 -8.980 2.129 1.00 78.00 88 TRP A N 1
ATOM 692 C CA . TRP A 1 88 ? 0.283 -9.802 3.095 1.00 78.00 88 TRP A CA 1
ATOM 693 C C . TRP A 1 88 ? -0.392 -10.981 2.397 1.00 78.00 88 TRP A C 1
ATOM 695 O O . TRP A 1 88 ? -1.204 -10.797 1.490 1.00 78.00 88 TRP A O 1
ATOM 705 N N . ASN A 1 89 ? -0.073 -12.213 2.811 1.00 77.31 89 ASN A N 1
ATOM 706 C CA . ASN A 1 89 ? -0.608 -13.448 2.214 1.00 77.31 89 ASN A CA 1
ATOM 707 C C . ASN A 1 89 ? -0.467 -13.518 0.677 1.00 77.31 89 ASN A C 1
ATOM 709 O O . ASN A 1 89 ? -1.359 -14.009 -0.013 1.00 77.31 89 ASN A O 1
ATOM 713 N N . GLY A 1 90 ? 0.637 -12.997 0.132 1.00 77.44 90 GLY A N 1
ATOM 714 C CA . GLY A 1 90 ? 0.879 -12.952 -1.315 1.00 77.44 90 GLY A CA 1
ATOM 715 C C . GLY A 1 90 ? 0.092 -11.872 -2.067 1.00 77.44 90 GLY A C 1
ATOM 716 O O . GLY A 1 90 ? 0.168 -11.820 -3.291 1.00 77.44 90 GLY A O 1
ATOM 717 N N . TYR A 1 91 ? -0.637 -11.003 -1.361 1.00 77.00 91 TYR A N 1
ATOM 718 C CA . TYR A 1 91 ? -1.277 -9.819 -1.928 1.00 77.00 91 TYR A CA 1
ATOM 719 C C . TYR A 1 91 ? -0.480 -8.570 -1.569 1.00 77.00 91 TYR A C 1
ATOM 721 O O . TYR A 1 91 ? -0.194 -8.324 -0.398 1.00 77.00 91 TYR A O 1
ATOM 729 N N . ASN A 1 92 ? -0.168 -7.757 -2.574 1.00 81.81 92 ASN A N 1
ATOM 730 C CA . ASN A 1 92 ? 0.376 -6.427 -2.361 1.00 81.81 92 ASN A CA 1
ATOM 731 C C . ASN A 1 92 ? -0.752 -5.493 -1.903 1.00 81.81 92 ASN A C 1
ATOM 733 O O . ASN A 1 92 ? -1.732 -5.278 -2.621 1.00 81.81 92 ASN A O 1
ATOM 737 N N . LEU A 1 93 ? -0.625 -4.955 -0.692 1.00 80.38 93 LEU A N 1
ATOM 738 C CA . LEU A 1 93 ? -1.620 -4.064 -0.101 1.00 80.38 93 LEU A CA 1
ATOM 739 C C . LEU A 1 93 ? -1.728 -2.740 -0.878 1.00 80.38 93 LEU A C 1
ATOM 741 O O . LEU A 1 93 ? -2.811 -2.161 -0.916 1.00 80.38 93 LEU A O 1
ATOM 745 N N . LYS A 1 94 ? -0.659 -2.312 -1.572 1.00 80.00 94 LYS A N 1
ATOM 746 C CA . LYS A 1 94 ? -0.639 -1.090 -2.402 1.00 80.00 94 LYS A CA 1
ATOM 747 C C . LYS A 1 94 ? -1.480 -1.198 -3.676 1.00 80.00 94 LYS A C 1
ATOM 749 O O . LYS A 1 94 ? -1.948 -0.183 -4.183 1.00 80.00 94 LYS A O 1
ATOM 754 N N . ASP A 1 95 ? -1.713 -2.413 -4.169 1.00 83.31 95 ASP A N 1
ATOM 755 C CA . ASP A 1 95 ? -2.433 -2.646 -5.428 1.00 83.31 95 ASP A CA 1
ATOM 756 C C . ASP A 1 95 ? -3.963 -2.671 -5.245 1.00 83.31 95 ASP A C 1
ATOM 758 O O . ASP A 1 95 ? -4.721 -2.906 -6.193 1.00 83.31 95 ASP A O 1
ATOM 762 N N . ILE A 1 96 ? -4.451 -2.432 -4.023 1.00 83.94 96 ILE A N 1
ATOM 763 C CA . ILE A 1 96 ? -5.882 -2.407 -3.726 1.00 83.94 96 ILE A CA 1
ATOM 764 C C . ILE A 1 96 ? -6.509 -1.154 -4.346 1.00 83.94 96 ILE A C 1
ATOM 766 O O . ILE A 1 96 ? -6.355 -0.034 -3.859 1.00 83.94 96 ILE A O 1
ATOM 770 N N . GLN A 1 97 ? -7.289 -1.356 -5.408 1.00 83.75 97 GLN A N 1
ATOM 771 C CA . GLN A 1 97 ? -8.059 -0.284 -6.032 1.00 83.75 97 GLN A CA 1
ATOM 772 C C . GLN A 1 97 ? -9.214 0.154 -5.125 1.00 83.75 97 GLN A C 1
ATOM 774 O O . GLN A 1 97 ? -10.126 -0.621 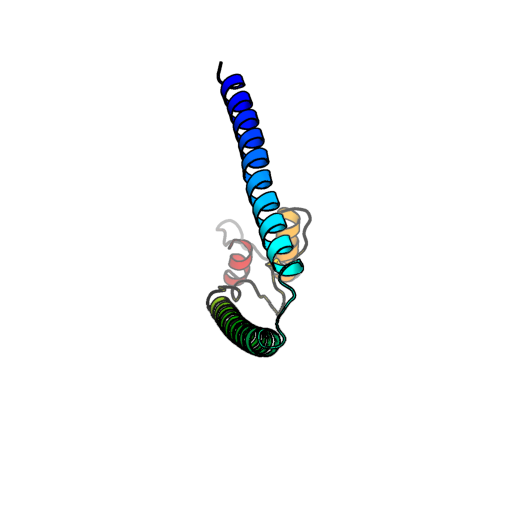-4.828 1.00 83.75 97 GLN A O 1
ATOM 779 N N . ALA A 1 98 ? -9.207 1.423 -4.726 1.00 86.44 98 ALA A N 1
ATOM 780 C CA . ALA A 1 98 ? -10.256 2.032 -3.922 1.00 86.44 98 ALA A CA 1
ATOM 781 C C . ALA A 1 98 ? -10.617 3.422 -4.454 1.00 86.44 98 ALA A C 1
ATOM 783 O O . ALA A 1 98 ? -9.795 4.113 -5.048 1.00 86.44 98 ALA A O 1
ATOM 784 N N . ARG A 1 99 ? -11.873 3.829 -4.243 1.00 85.56 99 ARG A N 1
ATOM 785 C CA . ARG A 1 99 ? -12.382 5.130 -4.711 1.00 85.56 99 ARG A CA 1
ATOM 786 C C . ARG A 1 99 ? -11.924 6.298 -3.838 1.00 85.56 99 ARG A C 1
ATOM 788 O O . ARG A 1 99 ? -11.777 7.404 -4.339 1.00 85.56 99 ARG A O 1
ATOM 795 N N . ASP A 1 100 ? -11.747 6.055 -2.545 1.00 88.88 100 ASP A N 1
ATOM 796 C CA . ASP A 1 100 ? -11.345 7.038 -1.545 1.00 88.88 100 ASP A CA 1
ATOM 797 C C . ASP A 1 100 ? -10.557 6.365 -0.407 1.00 88.88 100 ASP A C 1
ATOM 799 O O . ASP A 1 100 ? -10.522 5.136 -0.287 1.00 88.88 100 ASP A O 1
ATOM 803 N N . ALA A 1 101 ? -9.935 7.175 0.456 1.00 85.94 101 ALA A N 1
ATOM 804 C CA . ALA A 1 101 ? -9.130 6.686 1.580 1.00 85.94 101 ALA A CA 1
ATOM 805 C C . ALA A 1 101 ? -9.939 5.804 2.550 1.00 85.94 101 ALA A C 1
ATOM 807 O O . ALA A 1 101 ? -9.424 4.829 3.097 1.00 85.94 101 ALA A O 1
ATOM 808 N N . ASN A 1 102 ? -11.231 6.094 2.726 1.00 86.81 102 ASN A N 1
ATOM 809 C CA . ASN A 1 102 ? -12.101 5.299 3.589 1.00 86.81 102 ASN A CA 1
ATOM 810 C C . ASN A 1 102 ? -12.431 3.931 2.977 1.00 86.81 102 ASN A C 1
ATOM 812 O O . ASN A 1 102 ? -12.459 2.933 3.696 1.00 86.81 102 ASN A O 1
ATOM 816 N N . ALA A 1 103 ? -12.695 3.854 1.669 1.00 86.81 103 ALA A N 1
ATOM 817 C CA . ALA A 1 103 ? -12.878 2.579 0.981 1.00 86.81 103 ALA A CA 1
ATOM 818 C C . ALA A 1 103 ? -11.588 1.759 0.985 1.00 86.81 103 ALA A C 1
ATOM 820 O O . ALA A 1 103 ? -11.656 0.551 1.196 1.00 86.81 103 ALA A O 1
ATOM 821 N N . TYR A 1 104 ? -10.432 2.409 0.832 1.00 89.00 104 TYR A N 1
ATOM 822 C CA . TYR A 1 104 ? -9.131 1.752 0.926 1.00 89.00 104 TYR A CA 1
ATOM 823 C C . TYR A 1 104 ? -8.919 1.138 2.314 1.00 89.00 104 TYR A C 1
ATOM 825 O O . TYR A 1 104 ? -8.648 -0.054 2.421 1.00 89.00 104 TYR A O 1
ATOM 833 N N . ALA A 1 105 ? -9.173 1.897 3.385 1.00 86.25 105 ALA A N 1
ATOM 834 C CA . ALA A 1 105 ? -9.077 1.395 4.755 1.00 86.25 105 ALA A CA 1
ATOM 835 C C . ALA A 1 105 ? -10.027 0.212 5.028 1.00 86.25 105 ALA A C 1
ATOM 837 O O . ALA A 1 105 ? -9.647 -0.750 5.692 1.00 86.25 105 ALA A O 1
ATOM 838 N N . ARG A 1 106 ? -11.258 0.234 4.491 1.00 88.00 106 ARG A N 1
ATOM 839 C CA . ARG A 1 106 ? -12.185 -0.909 4.605 1.00 88.00 106 ARG A CA 1
ATOM 840 C C . ARG A 1 106 ? -11.683 -2.134 3.844 1.00 88.00 106 ARG A C 1
ATOM 842 O O . ARG A 1 106 ? -11.733 -3.233 4.386 1.00 88.00 106 ARG A O 1
ATOM 849 N N . ALA A 1 107 ? -11.182 -1.948 2.626 1.00 88.25 107 ALA A N 1
ATOM 850 C CA . ALA A 1 107 ? -10.627 -3.034 1.826 1.00 88.25 107 ALA A CA 1
ATOM 851 C C . ALA A 1 107 ? -9.381 -3.645 2.492 1.00 88.25 107 ALA A C 1
ATOM 853 O O . ALA A 1 107 ? -9.250 -4.869 2.541 1.00 88.25 107 ALA A O 1
ATOM 854 N N . LEU A 1 108 ? -8.521 -2.813 3.090 1.00 88.81 108 LEU A N 1
ATOM 855 C CA . LEU A 1 108 ? -7.406 -3.266 3.918 1.00 88.81 108 LEU A CA 1
ATOM 856 C C . LEU A 1 108 ? -7.889 -4.075 5.116 1.00 88.81 108 LEU A C 1
ATOM 858 O O . LEU A 1 108 ? -7.367 -5.155 5.348 1.00 88.81 108 LEU A O 1
ATOM 862 N N . LEU A 1 109 ? -8.907 -3.616 5.848 1.00 89.12 109 LEU A N 1
ATOM 863 C CA . LEU A 1 109 ? -9.449 -4.360 6.988 1.00 89.12 109 LEU A CA 1
ATOM 864 C C . LEU A 1 109 ? -10.008 -5.728 6.584 1.00 89.12 109 LEU A C 1
ATOM 866 O O . LEU A 1 109 ? -9.815 -6.690 7.320 1.00 89.12 109 LEU A O 1
ATOM 870 N N . GLU A 1 110 ? -10.663 -5.841 5.428 1.00 88.56 110 GLU A N 1
ATOM 871 C CA . GLU A 1 110 ? -11.192 -7.115 4.919 1.00 88.56 110 GLU A CA 1
ATOM 872 C C . GLU A 1 110 ? -10.103 -8.113 4.499 1.00 88.56 110 GLU A C 1
ATOM 874 O O . GLU A 1 110 ? -10.305 -9.321 4.618 1.00 88.56 110 GLU A O 1
ATOM 879 N N . LYS A 1 111 ? -8.947 -7.632 4.026 1.00 87.44 111 LYS A N 1
ATOM 880 C CA . LYS A 1 111 ? -7.759 -8.464 3.739 1.00 87.44 111 LYS A CA 1
ATOM 881 C C . LYS A 1 111 ? -6.964 -8.779 5.008 1.00 87.44 111 LYS A C 1
ATOM 883 O O . LYS A 1 111 ? -6.467 -9.891 5.181 1.00 87.44 111 LYS A O 1
ATOM 888 N N . LEU A 1 112 ? -6.899 -7.768 5.867 1.00 87.69 112 LEU A N 1
ATOM 889 C CA . LEU A 1 112 ? -6.402 -7.693 7.230 1.00 87.69 112 LEU A CA 1
ATOM 890 C C . LEU A 1 112 ? -6.940 -8.825 8.081 1.00 87.69 112 LEU A C 1
ATOM 892 O O . LEU A 1 112 ? -6.184 -9.667 8.547 1.00 87.69 112 LEU A O 1
ATOM 896 N N . PHE A 1 113 ? -8.257 -8.807 8.281 1.00 89.94 113 PHE A N 1
ATOM 897 C CA . PHE A 1 113 ? -8.982 -9.461 9.363 1.00 89.94 113 PHE A CA 1
ATOM 898 C C . PHE A 1 113 ? -10.267 -10.124 8.893 1.00 89.94 113 PHE A C 1
ATOM 900 O O . PHE A 1 113 ? -10.990 -9.610 8.040 1.00 89.94 113 PHE A O 1
ATOM 907 N N . THR A 1 114 ? -10.603 -11.241 9.531 1.00 89.69 114 THR A N 1
ATOM 908 C CA . THR A 1 114 ? -11.891 -11.905 9.329 1.00 89.69 114 THR A CA 1
ATOM 909 C C . THR A 1 114 ? -13.035 -11.050 9.878 1.00 89.69 114 THR A C 1
ATOM 911 O O . THR A 1 114 ? -12.870 -10.267 10.817 1.00 89.69 114 THR A O 1
ATOM 914 N N . LYS A 1 115 ? -14.246 -11.231 9.339 1.00 89.44 115 LYS A N 1
ATOM 915 C CA . LYS A 1 115 ? -15.430 -10.495 9.816 1.00 89.44 115 LYS A CA 1
ATOM 916 C C . LYS A 1 115 ? -15.733 -10.753 11.299 1.00 89.44 115 LYS A C 1
ATOM 918 O O . LYS A 1 115 ? -16.204 -9.853 11.990 1.00 89.44 115 LYS A O 1
ATOM 923 N N . GLU A 1 116 ? -15.432 -11.953 11.799 1.00 88.00 116 GLU A N 1
ATOM 924 C CA . GLU A 1 116 ? -15.583 -12.297 13.219 1.00 88.00 116 GLU A CA 1
ATOM 925 C C . GLU A 1 116 ? -14.584 -11.539 14.102 1.00 88.00 116 GLU A C 1
ATOM 927 O O . GLU A 1 116 ? -14.982 -10.982 15.129 1.00 88.00 116 GLU A O 1
ATOM 932 N N . GLU A 1 117 ? -13.315 -11.459 13.684 1.00 87.62 117 GLU A N 1
ATOM 933 C CA . GLU A 1 117 ? -12.287 -10.665 14.369 1.00 87.62 117 GLU A CA 1
ATOM 934 C C . GLU A 1 117 ? -12.677 -9.184 14.404 1.00 87.62 117 GLU A C 1
ATOM 936 O O . GLU A 1 117 ? -12.654 -8.575 15.468 1.00 87.62 117 GLU A O 1
ATOM 941 N N . GLN A 1 118 ? -13.121 -8.612 13.281 1.00 88.12 118 GLN A N 1
ATOM 942 C CA . GLN A 1 118 ? -13.528 -7.202 13.221 1.00 88.12 118 GLN A CA 1
ATOM 943 C C . GLN A 1 118 ? -14.739 -6.893 14.115 1.00 88.12 118 GLN A C 1
ATOM 945 O O . GLN A 1 118 ? -14.833 -5.814 14.698 1.00 88.12 118 GLN A O 1
ATOM 950 N N . LYS A 1 119 ? -15.678 -7.839 14.245 1.00 87.75 119 LYS A N 1
ATOM 951 C CA . LYS A 1 119 ? -16.885 -7.662 15.064 1.00 87.75 119 LYS A CA 1
ATOM 952 C C . LYS A 1 119 ? -16.586 -7.725 16.562 1.00 87.75 119 LYS A C 1
ATOM 954 O O . LYS A 1 119 ? -17.200 -6.998 17.347 1.00 87.75 119 LYS A O 1
ATOM 959 N N . ARG A 1 120 ? -15.687 -8.628 16.964 1.00 86.31 120 ARG A N 1
ATOM 960 C CA . ARG A 1 120 ? -15.363 -8.898 18.374 1.00 86.31 120 ARG A CA 1
ATOM 961 C C . ARG A 1 120 ? -14.188 -8.069 18.882 1.00 86.31 120 ARG A C 1
ATOM 963 O O . ARG A 1 120 ? -14.118 -7.818 20.083 1.00 86.31 120 ARG A O 1
ATOM 970 N N . GLY A 1 121 ? -13.298 -7.657 17.987 1.00 86.25 121 GLY A N 1
ATOM 971 C CA . GLY A 1 121 ? -12.054 -6.977 18.304 1.00 86.25 121 GLY A CA 1
ATOM 972 C C . GLY A 1 121 ? -12.140 -5.452 18.304 1.00 86.25 121 GLY A C 1
ATOM 973 O O . GLY A 1 121 ? -13.163 -4.852 17.965 1.00 86.25 121 GLY A O 1
ATOM 974 N N . ILE A 1 122 ? -11.041 -4.821 18.715 1.00 88.75 122 ILE A N 1
ATOM 975 C CA . ILE A 1 122 ? -10.800 -3.373 18.626 1.00 88.75 122 ILE A CA 1
ATOM 976 C C . ILE A 1 122 ? -9.415 -3.119 18.034 1.00 88.75 122 ILE A C 1
ATOM 978 O O . ILE A 1 122 ? -8.495 -3.885 18.290 1.00 88.75 122 ILE A O 1
ATOM 982 N N . LEU A 1 123 ? -9.247 -2.043 17.264 1.00 86.25 123 LEU A N 1
ATOM 983 C CA . LEU A 1 123 ? -7.953 -1.727 16.638 1.00 86.25 123 LEU A CA 1
ATOM 984 C C . LEU A 1 123 ? -6.861 -1.425 17.669 1.00 86.25 123 LEU A C 1
ATOM 986 O O . LEU A 1 123 ? -5.730 -1.868 17.523 1.00 86.25 123 LEU A O 1
ATOM 990 N N . PHE A 1 124 ? -7.218 -0.699 18.728 1.00 85.31 124 PHE A N 1
ATOM 991 C CA . PHE A 1 124 ? -6.300 -0.315 19.793 1.00 85.31 124 PHE A CA 1
ATOM 992 C C . PHE A 1 124 ? -6.873 -0.718 21.140 1.00 85.31 124 PHE A C 1
ATOM 994 O O . PHE A 1 124 ? -8.073 -0.563 21.386 1.00 85.31 124 PHE A O 1
ATOM 1001 N N . GLN A 1 125 ? -6.010 -1.197 22.031 1.00 83.88 125 GLN A N 1
ATOM 1002 C CA . GLN A 1 125 ? -6.406 -1.505 23.395 1.00 83.88 125 GLN A CA 1
ATOM 1003 C C . GLN A 1 125 ? -6.901 -0.231 24.092 1.00 83.88 125 GLN A C 1
ATOM 1005 O O . GLN A 1 125 ? -6.227 0.797 24.109 1.00 83.88 125 GLN A O 1
ATOM 1010 N N . SER A 1 126 ? -8.088 -0.298 24.691 1.00 82.56 126 SER A N 1
ATOM 1011 C CA . SER A 1 126 ? -8.682 0.822 25.416 1.00 82.56 126 SER A CA 1
ATOM 1012 C C . SER A 1 126 ? -9.131 0.376 26.794 1.00 82.56 126 SER A C 1
ATOM 1014 O O . SER A 1 126 ? -9.776 -0.657 26.936 1.00 82.56 126 SER A O 1
ATOM 1016 N N . LYS A 1 127 ? -8.878 1.209 27.810 1.00 81.25 127 LYS A N 1
ATOM 1017 C CA . LYS A 1 127 ? -9.331 0.969 29.192 1.00 81.25 127 LYS A CA 1
ATOM 1018 C C . LYS A 1 127 ? -10.861 0.921 29.328 1.00 81.25 127 LYS A C 1
ATOM 1020 O O . LYS A 1 127 ? -11.365 0.456 30.340 1.00 81.25 127 LYS A O 1
ATOM 1025 N N . LYS A 1 128 ? -11.596 1.431 28.331 1.00 82.00 128 LYS A N 1
ATOM 1026 C CA . LYS A 1 128 ? -13.066 1.518 28.330 1.00 82.00 128 LYS A CA 1
ATOM 1027 C C . LYS A 1 128 ? -13.755 0.315 27.679 1.00 82.00 128 LYS A C 1
ATOM 1029 O O . LYS A 1 128 ? -14.971 0.202 27.779 1.00 82.00 128 LYS A O 1
ATOM 1034 N N . SER A 1 129 ? -13.014 -0.546 26.983 1.00 80.12 129 SER A N 1
ATOM 1035 C CA . SER A 1 129 ? -13.574 -1.665 26.225 1.00 80.12 129 SER A CA 1
ATOM 1036 C C . SER A 1 129 ? -12.978 -2.979 26.710 1.00 80.12 129 SER A C 1
ATOM 1038 O O . SER A 1 129 ? -11.763 -3.128 26.744 1.00 80.12 129 SER A O 1
ATOM 1040 N N . ALA A 1 130 ? -13.835 -3.949 27.029 1.00 81.56 130 ALA A N 1
ATOM 1041 C CA . ALA A 1 130 ? -13.421 -5.316 27.356 1.00 81.56 130 ALA A CA 1
ATOM 1042 C C . ALA A 1 130 ? -13.125 -6.172 26.106 1.00 81.56 130 ALA A C 1
ATOM 1044 O O . ALA A 1 130 ? -12.859 -7.366 26.219 1.00 81.56 130 ALA A O 1
ATOM 1045 N N . ARG A 1 131 ? -13.226 -5.589 24.905 1.00 83.50 131 ARG A N 1
ATOM 1046 C CA . ARG A 1 131 ? -12.971 -6.293 23.644 1.00 83.50 131 ARG A CA 1
ATOM 1047 C C . ARG A 1 131 ? -11.480 -6.534 23.446 1.00 83.50 131 ARG A C 1
ATOM 1049 O O . ARG A 1 131 ? -10.661 -5.667 23.746 1.00 83.50 131 ARG A O 1
ATOM 1056 N N . THR A 1 132 ? -11.151 -7.692 22.889 1.00 85.88 132 THR A N 1
ATOM 1057 C CA . THR A 1 132 ? -9.772 -8.087 22.606 1.00 85.88 132 THR A CA 1
ATOM 1058 C C . THR A 1 132 ? -9.178 -7.184 21.520 1.00 85.88 132 THR A C 1
ATOM 1060 O O . THR A 1 132 ? -9.831 -6.968 20.496 1.00 85.88 132 THR A O 1
ATOM 1063 N N . PRO A 1 133 ? -7.974 -6.625 21.708 1.00 87.56 133 PRO A N 1
ATOM 1064 C CA . PRO A 1 133 ? -7.307 -5.896 20.642 1.00 87.56 133 PRO A CA 1
ATOM 1065 C C . PRO A 1 133 ? -6.980 -6.836 19.478 1.00 87.56 133 PRO A C 1
ATOM 1067 O O . PRO A 1 133 ? -6.641 -8.002 19.684 1.00 87.56 133 PRO A O 1
ATOM 1070 N N . LEU A 1 134 ? -7.115 -6.322 18.259 1.00 88.25 134 LEU A N 1
ATOM 1071 C CA . LEU A 1 134 ? -6.632 -6.986 17.058 1.00 88.25 134 LEU A CA 1
ATOM 1072 C C . LEU A 1 134 ? -5.103 -7.050 17.083 1.00 88.25 134 LEU A C 1
ATOM 1074 O O . LEU A 1 134 ? -4.453 -6.268 17.777 1.00 88.25 134 LEU A O 1
ATOM 1078 N N . ASP A 1 135 ? -4.553 -8.003 16.334 1.00 87.62 135 ASP A N 1
ATOM 1079 C CA . ASP A 1 135 ? -3.111 -8.228 16.260 1.00 87.62 135 ASP A CA 1
ATOM 1080 C C . ASP A 1 135 ? -2.375 -6.925 15.884 1.00 87.62 135 ASP A C 1
ATOM 1082 O O . ASP A 1 135 ? -2.594 -6.400 14.785 1.00 87.62 135 ASP A O 1
ATOM 1086 N N . PRO A 1 136 ? -1.533 -6.382 16.783 1.00 84.94 136 PRO A N 1
ATOM 1087 C CA . PRO A 1 136 ? -0.907 -5.083 16.590 1.00 84.94 136 PRO A CA 1
ATOM 1088 C C . PRO A 1 136 ? 0.006 -5.042 15.364 1.00 84.94 136 PRO A C 1
ATOM 1090 O O . PRO A 1 136 ? 0.094 -3.990 14.739 1.00 84.94 136 PRO A O 1
ATOM 1093 N N . GLU A 1 137 ? 0.635 -6.153 14.969 1.00 84.50 137 GLU A N 1
ATOM 1094 C CA . GLU A 1 137 ? 1.485 -6.177 13.771 1.00 84.50 137 GLU A CA 1
ATOM 1095 C C . GLU A 1 137 ? 0.646 -6.027 12.493 1.00 84.50 137 GLU A C 1
ATOM 1097 O O . GLU A 1 137 ? 0.975 -5.229 11.617 1.00 84.50 137 GLU A O 1
ATOM 1102 N N . ARG A 1 138 ? -0.519 -6.687 12.427 1.00 85.88 138 ARG A N 1
ATOM 1103 C CA . ARG A 1 138 ? -1.487 -6.511 11.326 1.00 85.88 138 ARG A CA 1
ATOM 1104 C C . ARG A 1 138 ? -2.122 -5.122 11.322 1.00 85.88 138 ARG A C 1
ATOM 1106 O O . ARG A 1 138 ? -2.447 -4.605 10.259 1.00 85.88 138 ARG A O 1
ATOM 1113 N N . VAL A 1 139 ? -2.320 -4.514 12.494 1.00 85.88 139 VAL A N 1
ATOM 1114 C CA . VAL A 1 139 ? -2.857 -3.148 12.600 1.00 85.88 139 VAL A CA 1
ATOM 1115 C C . VAL A 1 139 ? -1.836 -2.113 12.123 1.00 85.88 139 VAL A C 1
ATOM 1117 O O . VAL A 1 139 ? -2.237 -1.169 11.448 1.00 85.88 139 VAL A O 1
ATOM 1120 N N . LYS A 1 140 ? -0.535 -2.286 12.401 1.00 84.44 140 LYS A N 1
ATOM 1121 C CA . LYS A 1 140 ? 0.515 -1.376 11.902 1.00 84.44 140 LYS A CA 1
ATOM 1122 C C . LYS A 1 140 ? 0.484 -1.244 10.381 1.00 84.44 140 LYS A C 1
ATOM 1124 O O . LYS A 1 140 ? 0.537 -0.125 9.893 1.00 84.44 140 LYS A O 1
ATOM 1129 N N . LEU A 1 141 ? 0.250 -2.339 9.655 1.00 82.31 141 LEU A N 1
ATOM 1130 C CA . LEU A 1 141 ? 0.137 -2.341 8.187 1.00 82.31 141 LEU A CA 1
ATOM 1131 C C . LEU A 1 141 ? -0.962 -1.415 7.630 1.00 82.31 141 LEU A C 1
ATOM 1133 O O . LEU A 1 141 ? -0.940 -1.080 6.451 1.00 82.31 141 LEU A O 1
ATOM 1137 N N . ILE A 1 142 ? -1.935 -1.008 8.452 1.00 82.88 142 ILE A N 1
ATOM 1138 C CA . ILE A 1 142 ? -3.006 -0.08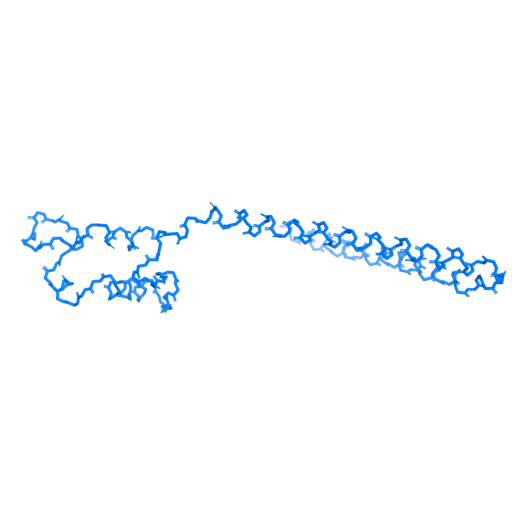0 8.056 1.00 82.88 142 ILE A CA 1
ATOM 1139 C C . ILE A 1 142 ? -2.585 1.385 8.237 1.00 82.88 142 ILE A C 1
ATOM 1141 O O . ILE A 1 142 ? -3.102 2.258 7.544 1.00 82.88 142 ILE A O 1
ATOM 1145 N N . PHE A 1 143 ? -1.690 1.657 9.189 1.00 78.38 143 PHE A N 1
ATOM 1146 C CA . PHE A 1 143 ? -1.298 3.007 9.606 1.00 78.38 143 PHE A CA 1
ATOM 1147 C C . PHE A 1 143 ? 0.152 3.375 9.237 1.00 78.38 143 PHE A C 1
ATOM 1149 O O . PHE A 1 143 ? 0.579 4.477 9.583 1.00 78.38 143 PHE A O 1
ATOM 1156 N N . CYS A 1 144 ? 0.887 2.467 8.586 1.00 60.72 144 CYS A N 1
ATOM 1157 C CA . CYS A 1 144 ? 2.227 2.686 8.036 1.00 60.72 144 CYS A CA 1
ATOM 1158 C C . CYS A 1 144 ? 2.210 3.536 6.761 1.00 60.72 144 CYS A C 1
ATOM 1160 O O . CYS A 1 144 ? 1.272 3.380 5.945 1.00 60.72 144 CYS A O 1
#

Foldseek 3Di:
DPPVVVVVVVVVVVVVVVVVVVVVVVVVVVVVVCVVVPDDDPVVPVVVVVVVVVVVVVVVVVVVVVVVVVVVVVVVVVVPDPQVLQQDPNDRLVPDDDPDLVRSLVVLVVSLDDPVCVVQEDCDDDPVDPGHHDDPSSSVSSVD

pLDDT: mean 71.9, std 14.98, range [42.69, 92.25]